Protein AF-A0A2P5KUD6-F1 (afdb_monomer_lite)

Secondary structure (DSSP, 8-state):
--------------------EEEEEEEEEESSHHHHHHHHHHHHHHHHHHTTPEEEEEEEEEEEESSSEEEEEEEEEE-

Structure (mmCIF, N/CA/C/O backbone):
data_AF-A0A2P5KUD6-F1
#
_entry.id   AF-A0A2P5KUD6-F1
#
loop_
_atom_site.group_PDB
_atom_site.id
_atom_site.type_symbol
_atom_site.label_atom_id
_atom_site.label_alt_id
_atom_site.label_comp_id
_atom_site.label_asym_id
_atom_site.label_entity_id
_atom_site.label_seq_id
_atom_site.pdbx_PDB_ins_code
_atom_site.Cartn_x
_atom_site.Cartn_y
_atom_site.Cartn_z
_atom_site.occupancy
_atom_site.B_iso_or_equiv
_atom_site.auth_seq_id
_atom_site.auth_comp_id
_atom_site.auth_asym_id
_atom_site.auth_atom_id
_atom_site.pdbx_PDB_model_num
ATOM 1 N N . MET A 1 1 ? -37.416 18.437 58.133 1.00 36.97 1 MET A N 1
ATOM 2 C CA . MET A 1 1 ? -37.710 17.791 56.832 1.00 36.97 1 MET A CA 1
ATOM 3 C C . MET A 1 1 ? -36.642 18.246 55.848 1.00 36.97 1 MET A C 1
ATOM 5 O O . MET A 1 1 ? -36.664 19.397 55.456 1.00 36.97 1 MET A O 1
ATOM 9 N N . ALA A 1 2 ? -35.508 17.553 55.748 1.00 41.25 2 ALA A N 1
ATOM 10 C CA . ALA A 1 2 ? -35.281 16.322 54.977 1.00 41.25 2 ALA A CA 1
ATOM 11 C C . ALA A 1 2 ? -35.356 16.557 53.457 1.00 41.25 2 ALA A C 1
ATOM 13 O O . ALA A 1 2 ? -36.448 16.648 52.912 1.00 41.25 2 ALA A O 1
ATOM 14 N N . ALA A 1 3 ? -34.191 16.608 52.802 1.00 42.66 3 ALA A N 1
ATOM 15 C CA . ALA A 1 3 ? -34.020 16.271 51.387 1.00 42.66 3 ALA A CA 1
ATOM 16 C C . ALA A 1 3 ? -32.536 15.955 51.116 1.00 42.66 3 ALA A C 1
ATOM 18 O O . ALA A 1 3 ? -31.751 16.805 50.701 1.00 42.66 3 ALA A O 1
ATOM 19 N N . ALA A 1 4 ? -32.148 14.714 51.410 1.00 49.66 4 ALA A N 1
ATOM 20 C CA . ALA A 1 4 ? -30.901 14.125 50.943 1.00 49.66 4 ALA A CA 1
ATOM 21 C C . ALA A 1 4 ? -31.007 13.898 49.428 1.00 49.66 4 ALA A C 1
ATOM 23 O O . ALA A 1 4 ? -31.879 13.159 48.980 1.00 49.66 4 ALA A O 1
ATOM 24 N N . SER A 1 5 ? -30.128 14.522 48.645 1.00 47.56 5 SER A N 1
ATOM 25 C CA . SER A 1 5 ? -29.991 14.244 47.211 1.00 47.56 5 SER A CA 1
ATOM 26 C C . SER A 1 5 ? -28.614 13.638 46.988 1.00 47.56 5 SER A C 1
ATOM 28 O O . SER A 1 5 ? -27.621 14.347 46.835 1.00 47.56 5 SER A O 1
ATOM 30 N N . ALA A 1 6 ? -28.550 12.310 47.064 1.00 49.34 6 ALA A N 1
ATOM 31 C CA . ALA A 1 6 ? -27.368 11.540 46.721 1.00 49.34 6 ALA A CA 1
ATOM 32 C C . ALA A 1 6 ? -27.072 11.740 45.230 1.00 49.34 6 ALA A C 1
ATOM 34 O O . ALA A 1 6 ? -27.722 11.151 44.368 1.00 49.34 6 ALA A O 1
ATOM 35 N N . ALA A 1 7 ? -26.095 12.592 44.927 1.00 51.09 7 ALA A N 1
ATOM 36 C CA . ALA A 1 7 ? -25.484 12.667 43.612 1.00 51.09 7 ALA A CA 1
ATOM 37 C C . ALA A 1 7 ? -24.673 11.381 43.395 1.00 51.09 7 ALA A C 1
ATOM 39 O O . ALA A 1 7 ? -23.468 11.326 43.636 1.00 51.09 7 ALA A O 1
ATOM 40 N N . THR A 1 8 ? -25.352 10.309 42.990 1.00 53.66 8 THR A N 1
ATOM 41 C CA . THR A 1 8 ? -24.711 9.121 42.435 1.00 53.66 8 THR A CA 1
ATOM 42 C C . THR A 1 8 ? -23.991 9.546 41.166 1.00 53.66 8 THR A C 1
ATOM 44 O O . THR A 1 8 ? -24.597 9.690 40.104 1.00 53.66 8 THR A O 1
ATOM 47 N N . GLY A 1 9 ? -22.690 9.798 41.301 1.00 47.03 9 GLY A N 1
ATOM 48 C CA . GLY A 1 9 ? -21.775 9.961 40.189 1.00 47.03 9 GLY A CA 1
ATOM 49 C C . GLY A 1 9 ? -21.795 8.693 39.350 1.00 47.03 9 GLY A C 1
ATOM 50 O O . GLY A 1 9 ? -21.097 7.727 39.646 1.00 47.03 9 GLY A O 1
ATOM 51 N N . ALA A 1 10 ? -22.599 8.697 38.290 1.00 46.44 10 ALA A N 1
ATOM 52 C CA . ALA A 1 10 ? -22.420 7.785 37.181 1.00 46.44 10 ALA A CA 1
ATOM 53 C C . ALA A 1 10 ? -21.122 8.200 36.483 1.00 46.44 10 ALA A C 1
ATOM 55 O O . ALA A 1 10 ? -21.119 8.974 35.525 1.00 46.44 10 ALA A O 1
ATOM 56 N N . ALA A 1 11 ? -19.995 7.721 37.011 1.00 50.81 11 ALA A N 1
ATOM 57 C CA . ALA A 1 11 ? -18.760 7.630 36.264 1.00 50.81 11 ALA A CA 1
ATOM 58 C C . ALA A 1 11 ? -19.058 6.707 35.083 1.00 50.81 11 ALA A C 1
ATOM 60 O O . ALA A 1 11 ? -18.980 5.483 35.184 1.00 50.81 11 ALA A O 1
ATOM 61 N N . VAL A 1 12 ? -19.488 7.304 33.973 1.00 53.94 12 VAL A N 1
ATOM 62 C CA . VAL A 1 12 ? -19.596 6.624 32.692 1.00 53.94 12 VAL A CA 1
ATOM 63 C C . VAL A 1 12 ? -18.161 6.297 32.314 1.00 53.94 12 VAL A C 1
ATOM 65 O O . VAL A 1 12 ? -17.458 7.095 31.694 1.00 53.94 12 VAL A O 1
ATOM 68 N N . ALA A 1 13 ? -17.682 5.141 32.770 1.00 50.56 13 ALA A N 1
ATOM 69 C CA . ALA A 1 13 ? -16.503 4.519 32.220 1.00 50.56 13 ALA A CA 1
ATOM 70 C C . ALA A 1 13 ? -16.824 4.329 30.740 1.00 50.56 13 ALA A C 1
ATOM 72 O O . ALA A 1 13 ? -17.535 3.401 30.355 1.00 50.56 13 ALA A O 1
ATOM 73 N N . LYS A 1 14 ? -16.369 5.273 29.908 1.00 48.72 14 LYS A N 1
ATOM 74 C CA . LYS A 1 14 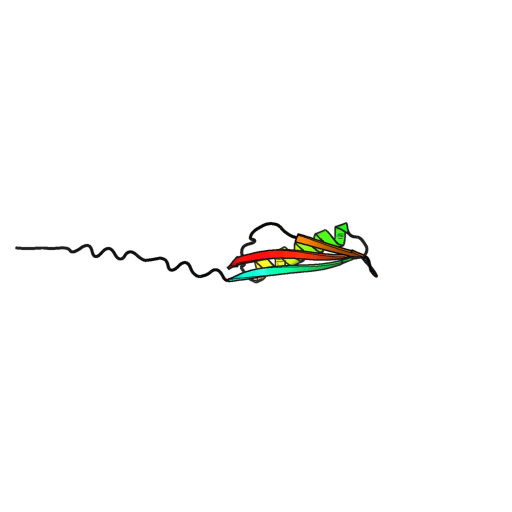? -16.255 5.077 28.471 1.00 48.72 14 LYS A CA 1
ATOM 75 C C . LYS A 1 14 ? -15.371 3.851 28.326 1.00 48.72 14 LYS A C 1
ATOM 77 O O . LYS A 1 14 ? -14.149 3.960 28.377 1.00 48.72 14 LYS A O 1
ATOM 82 N N . ALA A 1 15 ? -15.989 2.680 28.211 1.00 51.47 15 ALA A N 1
ATOM 83 C CA . ALA A 1 15 ? -15.333 1.507 27.692 1.00 51.47 15 ALA A CA 1
ATOM 84 C C . ALA A 1 15 ? -14.761 1.957 26.350 1.00 51.47 15 ALA A C 1
ATOM 86 O O . ALA A 1 15 ? -15.511 2.233 25.414 1.00 51.47 15 ALA A O 1
ATOM 87 N N . ALA A 1 16 ? -13.446 2.171 26.303 1.00 54.28 16 ALA A N 1
ATOM 88 C CA . ALA A 1 16 ? -12.756 2.458 25.067 1.00 54.28 16 ALA A CA 1
ATOM 89 C C . ALA A 1 16 ? -13.062 1.269 24.159 1.00 54.28 16 ALA A C 1
ATOM 91 O O . ALA A 1 16 ? -12.570 0.162 24.393 1.00 54.28 16 ALA A O 1
ATOM 92 N N . ALA A 1 17 ? -13.959 1.476 23.193 1.00 56.47 17 ALA A N 1
ATOM 93 C CA . ALA A 1 17 ? -14.196 0.522 22.132 1.00 56.47 17 ALA A CA 1
ATOM 94 C C . ALA A 1 17 ? -12.811 0.156 21.600 1.00 56.47 17 ALA A C 1
ATOM 96 O O . ALA A 1 17 ? -12.054 1.042 21.203 1.00 56.47 17 ALA A O 1
ATOM 97 N N . LYS A 1 18 ? -12.432 -1.122 21.717 1.00 55.56 18 LYS A N 1
ATOM 98 C CA . LYS A 1 18 ? -11.165 -1.617 21.181 1.00 55.56 18 LYS A CA 1
ATOM 99 C C . LYS A 1 18 ? -11.230 -1.377 19.685 1.00 55.56 18 LYS A C 1
ATOM 101 O O . LYS A 1 18 ? -11.856 -2.158 18.967 1.00 55.56 18 LYS A O 1
ATOM 106 N N . SER A 1 19 ? -10.648 -0.267 19.255 1.00 63.38 19 SER A N 1
ATOM 107 C CA . SER A 1 19 ? -10.626 0.120 17.864 1.00 63.38 19 SER A CA 1
ATOM 108 C C . SER A 1 19 ? -9.935 -0.998 17.103 1.00 63.38 19 SER A C 1
ATOM 110 O O . SER A 1 19 ? -8.788 -1.365 17.384 1.00 63.38 19 SER A O 1
ATOM 112 N N . LYS A 1 20 ? -10.681 -1.656 16.213 1.00 80.88 20 LYS A N 1
ATOM 113 C CA . LYS A 1 20 ? -10.161 -2.794 15.454 1.00 80.88 20 LYS A CA 1
ATOM 114 C C . LYS A 1 20 ? -9.228 -2.221 14.399 1.00 80.88 20 LYS A C 1
ATOM 116 O O . LYS A 1 20 ? -9.656 -1.829 13.320 1.00 80.88 20 LYS A O 1
ATOM 121 N N . CYS A 1 21 ? -7.955 -2.110 14.758 1.00 87.94 21 CYS A N 1
ATOM 122 C CA . CYS A 1 21 ? -6.920 -1.660 13.847 1.00 87.94 21 CYS A CA 1
ATOM 123 C C . CYS A 1 21 ? -6.548 -2.786 12.883 1.00 87.94 21 CYS A C 1
ATOM 125 O O . CYS A 1 21 ? -6.085 -3.844 13.310 1.00 87.94 21 CYS A O 1
ATOM 127 N N . VAL A 1 22 ? -6.688 -2.529 11.592 1.00 90.56 22 VAL A N 1
ATOM 128 C CA . VAL A 1 22 ? -6.283 -3.415 10.501 1.00 90.56 22 VAL A CA 1
ATOM 129 C C . VAL A 1 22 ? -5.110 -2.805 9.739 1.00 90.56 22 VAL A C 1
ATOM 131 O O . VAL A 1 22 ? -4.811 -1.618 9.870 1.00 90.56 22 VAL A O 1
ATOM 134 N N . MET A 1 23 ? -4.413 -3.619 8.952 1.00 92.25 23 MET A N 1
ATOM 135 C CA . MET A 1 23 ? -3.448 -3.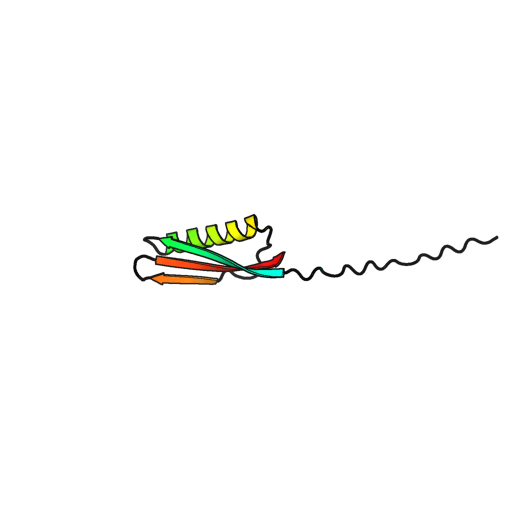112 7.977 1.00 92.25 23 MET A CA 1
ATOM 136 C C . MET A 1 23 ? -4.178 -2.891 6.658 1.00 92.25 23 MET A C 1
ATOM 138 O O . MET A 1 23 ? -4.418 -3.843 5.919 1.00 92.25 23 MET A O 1
ATOM 142 N N . ALA A 1 24 ? -4.551 -1.641 6.397 1.00 92.62 24 ALA A N 1
ATOM 143 C CA . ALA A 1 24 ? -5.077 -1.220 5.110 1.00 92.62 24 ALA A CA 1
ATOM 144 C C . ALA A 1 24 ? -3.969 -1.315 4.052 1.00 92.62 24 ALA A C 1
ATOM 146 O O . ALA A 1 24 ? -2.790 -1.083 4.342 1.00 92.62 24 ALA A O 1
ATOM 147 N N . GLY A 1 25 ? -4.352 -1.681 2.836 1.00 93.25 25 GLY A N 1
ATOM 148 C CA . GLY A 1 25 ? -3.469 -1.902 1.706 1.00 93.25 25 GLY A CA 1
ATOM 149 C C . GLY A 1 25 ? -4.091 -1.382 0.416 1.00 93.25 25 GLY A C 1
ATOM 150 O O . GLY A 1 25 ? -5.257 -1.645 0.138 1.00 93.25 25 GLY A O 1
ATOM 151 N N . GLY A 1 26 ? -3.300 -0.665 -0.371 1.00 93.06 26 GLY A N 1
ATOM 152 C CA . GLY A 1 26 ? -3.595 -0.335 -1.758 1.00 93.06 26 GLY A CA 1
ATOM 153 C C . GLY A 1 26 ? -2.465 -0.827 -2.645 1.00 93.06 26 GLY A C 1
ATOM 154 O O . GLY A 1 26 ? -1.299 -0.716 -2.274 1.00 93.06 26 GLY A O 1
ATOM 155 N N . GLU A 1 27 ? -2.794 -1.375 -3.803 1.00 92.56 27 GLU A N 1
ATOM 156 C CA . GLU A 1 27 ? -1.811 -1.883 -4.753 1.00 92.56 27 GLU A CA 1
ATOM 157 C C . GLU A 1 27 ? -2.095 -1.364 -6.158 1.00 92.56 27 GLU A C 1
ATOM 159 O O . GLU A 1 27 ? -3.238 -1.051 -6.498 1.00 92.56 27 GLU A O 1
ATOM 164 N N . ALA A 1 28 ? -1.040 -1.215 -6.951 1.00 92.38 28 ALA A N 1
ATOM 165 C CA . ALA A 1 28 ? -1.134 -0.808 -8.342 1.00 92.38 28 ALA A CA 1
ATOM 166 C C . ALA A 1 28 ? 0.063 -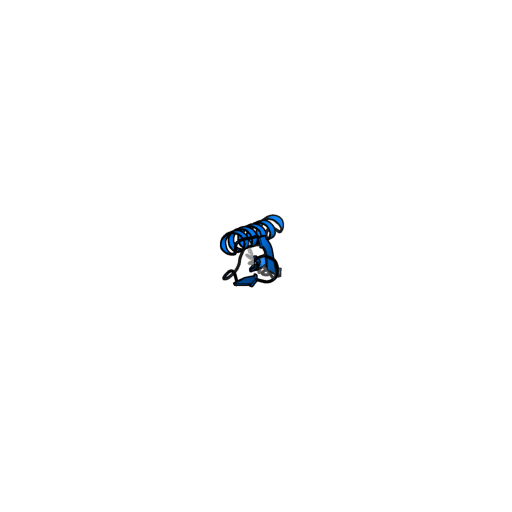1.334 -9.137 1.00 92.38 28 ALA A C 1
ATOM 168 O O . ALA A 1 28 ? 1.206 -1.220 -8.691 1.00 92.38 28 ALA A O 1
ATOM 169 N N . THR A 1 29 ? -0.200 -1.855 -10.335 1.00 92.12 29 THR A N 1
ATOM 170 C CA . THR A 1 29 ? 0.829 -2.250 -11.307 1.00 92.12 29 THR A CA 1
ATOM 171 C C . THR A 1 29 ? 0.785 -1.296 -12.486 1.00 92.12 29 THR A C 1
ATOM 173 O O . THR A 1 29 ? -0.222 -1.250 -13.187 1.00 92.12 29 THR A O 1
ATOM 176 N N . MET A 1 30 ? 1.859 -0.541 -12.710 1.00 88.69 30 MET A N 1
ATOM 177 C CA . MET A 1 30 ? 1.951 0.444 -13.794 1.00 88.69 30 MET A CA 1
ATOM 178 C C . MET A 1 30 ? 3.271 0.313 -14.559 1.00 88.69 30 MET A C 1
ATOM 180 O O . MET A 1 30 ? 4.187 -0.382 -14.132 1.00 88.69 30 MET A O 1
ATOM 184 N N . ILE A 1 31 ? 3.377 0.999 -15.701 1.00 88.81 31 ILE A N 1
ATOM 185 C CA . ILE A 1 31 ? 4.598 1.006 -16.529 1.00 88.81 31 ILE A CA 1
ATOM 186 C C . ILE A 1 31 ? 5.754 1.722 -15.814 1.00 88.81 31 ILE A C 1
ATOM 188 O O . ILE A 1 31 ? 6.910 1.352 -15.993 1.00 88.81 31 ILE A O 1
ATOM 192 N N . THR A 1 32 ? 5.446 2.731 -14.994 1.00 88.00 32 THR A N 1
ATOM 193 C CA . THR A 1 32 ? 6.440 3.506 -14.246 1.00 88.00 32 THR A CA 1
ATOM 194 C C . THR A 1 32 ? 6.218 3.401 -12.743 1.00 88.00 32 THR A C 1
ATOM 196 O O . THR A 1 32 ? 5.086 3.316 -12.257 1.00 88.00 32 THR A O 1
ATOM 199 N N . GLU A 1 33 ? 7.320 3.447 -11.997 1.00 88.69 33 GLU A N 1
ATOM 200 C CA . GLU A 1 33 ? 7.308 3.307 -10.543 1.00 88.69 33 GLU A CA 1
ATOM 201 C C . GLU A 1 33 ? 6.569 4.447 -9.840 1.00 88.69 33 GLU A C 1
ATOM 203 O O . GLU A 1 33 ? 5.775 4.195 -8.936 1.00 88.69 33 GLU A O 1
ATOM 208 N N . ASP A 1 34 ? 6.771 5.695 -10.258 1.00 89.88 34 ASP A N 1
ATOM 209 C CA . ASP A 1 34 ? 6.120 6.842 -9.616 1.00 89.88 34 ASP A CA 1
ATOM 210 C C . ASP A 1 34 ? 4.602 6.827 -9.797 1.00 89.88 34 ASP A C 1
ATOM 212 O O . ASP A 1 34 ? 3.856 7.127 -8.860 1.00 89.88 34 ASP A O 1
ATOM 216 N N . LEU A 1 35 ? 4.131 6.394 -10.968 1.00 89.25 35 LEU A N 1
ATOM 217 C CA . LEU A 1 35 ? 2.704 6.237 -11.219 1.00 89.25 35 LEU A CA 1
ATOM 218 C C . LEU A 1 35 ? 2.126 5.081 -10.394 1.00 89.25 35 LEU A C 1
ATOM 220 O O . LEU A 1 35 ? 1.069 5.239 -9.780 1.00 89.25 35 LEU A O 1
ATOM 224 N N . ALA A 1 36 ? 2.843 3.956 -10.308 1.00 92.12 36 ALA A N 1
ATOM 225 C CA . ALA A 1 36 ? 2.460 2.831 -9.457 1.00 92.12 36 ALA A CA 1
ATOM 226 C C . ALA A 1 36 ? 2.387 3.240 -7.975 1.00 92.12 36 ALA A C 1
ATOM 228 O O . ALA A 1 36 ? 1.406 2.936 -7.299 1.00 92.12 36 ALA A O 1
ATOM 229 N N . LYS A 1 37 ? 3.365 4.000 -7.466 1.00 93.94 37 LYS A N 1
ATOM 230 C CA . LYS A 1 37 ? 3.365 4.536 -6.093 1.00 93.94 37 LYS A CA 1
ATOM 231 C C . LYS A 1 37 ? 2.185 5.466 -5.837 1.00 93.94 37 LYS A C 1
ATOM 233 O O . LYS A 1 37 ? 1.547 5.368 -4.786 1.00 93.94 37 LYS A O 1
ATOM 238 N N . PHE A 1 38 ? 1.907 6.380 -6.766 1.00 94.06 38 PHE A N 1
ATOM 239 C CA . PHE A 1 38 ? 0.804 7.328 -6.636 1.00 94.06 38 PHE A CA 1
ATOM 240 C C . PHE A 1 38 ? -0.541 6.600 -6.588 1.00 94.06 38 PHE A C 1
ATOM 242 O O . PHE A 1 38 ? -1.343 6.833 -5.683 1.00 94.06 38 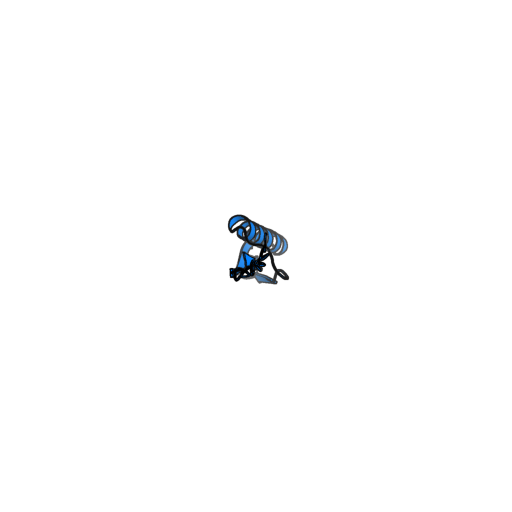PHE A O 1
ATOM 249 N N . MET A 1 39 ? -0.758 5.656 -7.505 1.00 94.19 39 MET A N 1
ATOM 250 C CA . MET A 1 39 ? -1.988 4.871 -7.556 1.00 94.19 39 MET A CA 1
ATOM 251 C C . MET A 1 39 ? -2.139 3.934 -6.356 1.00 94.19 39 MET A C 1
ATOM 253 O O . MET A 1 39 ? -3.228 3.866 -5.792 1.00 94.19 39 MET A O 1
ATOM 257 N N . ALA A 1 40 ? -1.065 3.285 -5.898 1.00 95.12 40 ALA A N 1
ATOM 258 C CA . ALA A 1 40 ? -1.094 2.453 -4.696 1.00 95.12 40 ALA A CA 1
ATOM 259 C C . ALA A 1 40 ? -1.473 3.273 -3.447 1.00 95.12 40 ALA A C 1
ATOM 261 O O . ALA A 1 40 ? -2.301 2.843 -2.642 1.00 95.12 40 ALA A O 1
ATOM 262 N N . ASN A 1 41 ? -0.946 4.497 -3.312 1.00 94.69 41 ASN A N 1
ATOM 263 C CA . ASN A 1 41 ? -1.353 5.431 -2.256 1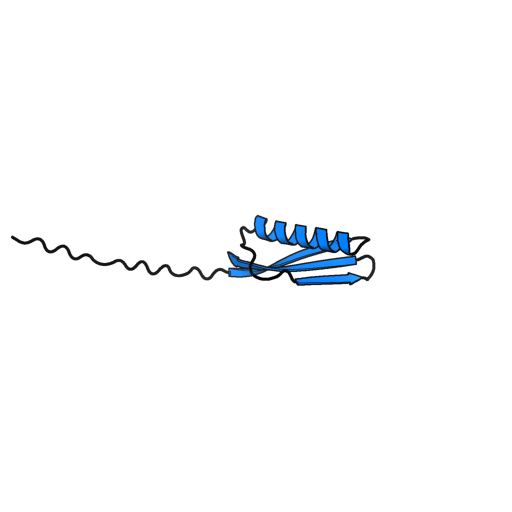.00 94.69 41 ASN A CA 1
ATOM 264 C C . ASN A 1 41 ? -2.814 5.880 -2.388 1.00 94.69 41 ASN A C 1
ATOM 266 O O . ASN A 1 41 ? -3.523 5.994 -1.386 1.00 94.69 41 ASN A O 1
ATOM 270 N N . ALA A 1 42 ? -3.280 6.154 -3.605 1.00 95.31 42 ALA A N 1
ATOM 271 C CA . ALA A 1 42 ? -4.670 6.524 -3.842 1.00 95.31 42 ALA A CA 1
ATOM 272 C C . ALA A 1 42 ? -5.617 5.370 -3.470 1.00 95.31 42 ALA A C 1
ATOM 274 O O . ALA A 1 42 ? -6.593 5.586 -2.754 1.00 95.31 42 ALA A O 1
ATOM 275 N N . ALA A 1 43 ? -5.286 4.140 -3.874 1.00 94.81 43 ALA A N 1
ATOM 276 C CA . ALA A 1 43 ? -6.022 2.928 -3.528 1.00 94.81 43 ALA A CA 1
ATOM 277 C C . ALA A 1 43 ? -6.081 2.710 -2.008 1.00 94.81 43 ALA A C 1
ATOM 279 O O . ALA A 1 43 ? -7.158 2.461 -1.469 1.00 94.81 43 ALA A O 1
ATOM 280 N N . LEU A 1 44 ? -4.961 2.902 -1.304 1.00 94.81 44 LEU A N 1
ATOM 281 C CA . LEU A 1 44 ? -4.904 2.830 0.157 1.00 94.81 44 LEU A CA 1
ATOM 282 C C . LEU A 1 44 ? -5.849 3.854 0.807 1.00 94.81 44 LEU A C 1
ATOM 284 O O . LEU A 1 44 ? -6.663 3.500 1.658 1.00 94.81 44 LEU A O 1
ATOM 288 N N . ASN A 1 45 ? -5.784 5.118 0.384 1.00 94.25 45 ASN A N 1
ATOM 289 C CA . ASN A 1 45 ? -6.649 6.174 0.915 1.00 94.25 45 ASN A CA 1
ATOM 290 C C . ASN A 1 45 ? -8.131 5.912 0.626 1.00 94.25 45 ASN A C 1
ATOM 292 O O . ASN A 1 45 ? -8.980 6.158 1.484 1.00 94.25 45 ASN A O 1
ATOM 296 N N . ASN A 1 46 ? -8.449 5.398 -0.560 1.00 94.50 46 ASN A N 1
ATOM 297 C CA . ASN A 1 46 ? -9.810 5.026 -0.926 1.00 94.50 46 ASN A CA 1
ATOM 298 C C . ASN A 1 46 ? -10.320 3.870 -0.067 1.00 94.50 46 ASN A C 1
ATOM 300 O O . ASN A 1 46 ? -11.440 3.943 0.429 1.00 94.50 46 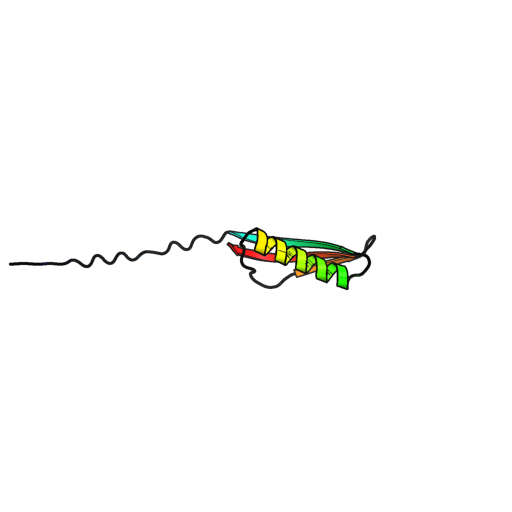ASN A O 1
ATOM 304 N N . GLN A 1 47 ? -9.497 2.850 0.183 1.00 91.06 47 GLN A N 1
ATOM 305 C CA . GLN A 1 47 ? -9.862 1.736 1.055 1.00 91.06 47 GLN A CA 1
ATOM 306 C C . GLN A 1 47 ? -10.128 2.209 2.492 1.00 91.06 47 GLN A C 1
ATOM 308 O O . GLN A 1 47 ? -11.134 1.823 3.087 1.00 91.06 47 GLN A O 1
ATOM 313 N N . ILE A 1 48 ? -9.263 3.070 3.038 1.00 93.00 48 ILE A N 1
ATOM 314 C CA . ILE A 1 48 ? -9.423 3.644 4.382 1.00 93.00 48 ILE A CA 1
ATOM 315 C C . ILE A 1 48 ? -10.743 4.419 4.478 1.00 93.00 48 ILE A C 1
ATOM 317 O O . ILE A 1 48 ? -11.525 4.182 5.399 1.00 93.00 48 ILE A O 1
ATOM 321 N N . LYS A 1 49 ? -11.030 5.290 3.502 1.00 92.81 49 LYS A N 1
ATOM 322 C CA . LYS A 1 49 ? -12.274 6.074 3.458 1.00 92.81 49 LYS A CA 1
ATOM 323 C C . LYS A 1 49 ? -13.513 5.193 3.293 1.00 92.81 49 LYS A C 1
ATOM 325 O O . LYS A 1 49 ? -14.477 5.376 4.028 1.00 92.81 49 LYS A O 1
ATOM 330 N N . ALA A 1 50 ? -13.480 4.222 2.381 1.00 92.75 50 ALA A N 1
ATOM 331 C CA . ALA A 1 50 ? -14.605 3.326 2.107 1.00 92.75 50 ALA A CA 1
ATOM 332 C C . ALA A 1 50 ? -15.007 2.493 3.334 1.00 92.75 50 ALA A C 1
ATOM 334 O O . ALA A 1 50 ? -16.185 2.215 3.535 1.00 92.75 50 ALA A O 1
ATOM 335 N N . ASN A 1 51 ? -14.040 2.139 4.184 1.00 89.75 51 ASN A N 1
ATOM 336 C CA . ASN A 1 51 ? -14.287 1.382 5.409 1.00 89.75 51 ASN A CA 1
ATOM 337 C C . ASN A 1 51 ? -14.473 2.263 6.658 1.00 89.75 51 ASN A C 1
ATOM 339 O O . ASN A 1 51 ? -14.549 1.734 7.766 1.00 89.75 51 ASN A O 1
ATOM 343 N N . ASN A 1 52 ? -14.549 3.592 6.503 1.00 90.50 52 ASN A N 1
ATOM 344 C CA . ASN A 1 52 ? -14.604 4.558 7.609 1.00 90.50 52 ASN A CA 1
ATOM 345 C C . ASN A 1 52 ? -13.467 4.377 8.633 1.00 90.50 52 ASN A C 1
ATOM 347 O O . ASN A 1 52 ? -13.629 4.652 9.823 1.00 90.50 52 ASN A O 1
ATOM 351 N N . TRP A 1 53 ? -12.305 3.902 8.184 1.00 91.50 53 TRP A N 1
ATOM 352 C CA . TRP A 1 53 ? -11.134 3.777 9.038 1.00 91.50 53 TRP A CA 1
ATOM 353 C C . TRP A 1 53 ? -10.409 5.117 9.150 1.00 91.50 53 TRP A C 1
ATOM 355 O O . TRP A 1 53 ? -10.418 5.949 8.244 1.00 91.50 53 TRP A O 1
ATOM 365 N N . LYS A 1 54 ? -9.715 5.311 10.266 1.00 90.56 54 LYS A N 1
ATOM 366 C CA . LYS A 1 54 ? -8.762 6.398 10.468 1.00 90.56 54 LYS A CA 1
ATOM 367 C C . LYS A 1 54 ? -7.355 5.884 10.246 1.00 90.56 54 LYS A C 1
ATOM 369 O O . LYS A 1 54 ? -6.932 4.917 10.878 1.00 90.56 54 LYS A O 1
ATOM 374 N N . ALA A 1 55 ? -6.632 6.557 9.363 1.00 91.12 55 ALA A N 1
ATOM 375 C CA . ALA A 1 55 ? -5.233 6.281 9.095 1.00 91.12 55 ALA A CA 1
ATOM 376 C C . ALA A 1 55 ? -4.391 6.463 10.375 1.00 91.12 55 ALA A C 1
ATOM 378 O O . ALA A 1 55 ? -4.568 7.427 11.121 1.00 91.12 55 ALA A O 1
ATOM 379 N N . SER A 1 56 ? -3.492 5.521 10.648 1.00 89.69 56 SER A N 1
ATOM 380 C CA . SER A 1 56 ? -2.663 5.472 11.849 1.00 89.69 56 SER A CA 1
ATOM 381 C C . SER A 1 56 ? -1.230 5.076 11.483 1.00 89.69 56 SER A C 1
ATOM 383 O O . SER A 1 56 ? -0.980 4.036 10.876 1.00 89.69 56 SER A O 1
ATOM 385 N N . GLY A 1 57 ? -0.264 5.911 11.862 1.00 87.50 57 GLY A N 1
ATOM 386 C CA . GLY A 1 57 ? 1.152 5.684 11.563 1.00 87.50 57 GLY A CA 1
ATOM 387 C C . GLY A 1 57 ? 1.535 5.956 10.105 1.00 87.50 57 GLY A C 1
ATOM 388 O O . GLY A 1 57 ? 0.757 6.510 9.332 1.00 87.50 57 GLY A O 1
ATOM 389 N N . ALA A 1 58 ? 2.767 5.593 9.748 1.00 91.25 58 ALA A N 1
ATOM 390 C CA . ALA A 1 58 ? 3.338 5.859 8.429 1.00 91.25 58 ALA A CA 1
ATOM 391 C C . ALA A 1 58 ? 2.880 4.846 7.367 1.00 91.25 58 ALA A C 1
ATOM 393 O O . ALA A 1 58 ? 2.663 3.668 7.665 1.00 91.25 58 ALA A O 1
ATOM 394 N N . VAL A 1 59 ? 2.795 5.302 6.114 1.00 93.69 59 VAL A N 1
ATOM 395 C CA . VAL A 1 59 ? 2.590 4.435 4.948 1.00 93.69 59 VAL A CA 1
ATOM 396 C C . VAL A 1 59 ? 3.897 3.709 4.630 1.00 93.69 59 VAL A C 1
ATOM 398 O O . VAL A 1 59 ? 4.932 4.338 4.419 1.00 93.69 59 VAL A O 1
ATOM 401 N N . LYS A 1 60 ? 3.852 2.380 4.563 1.00 94.31 60 LYS A N 1
ATOM 402 C CA . LYS A 1 60 ? 4.929 1.544 4.032 1.00 94.31 60 LYS A CA 1
ATOM 403 C C . LYS A 1 60 ? 4.665 1.262 2.562 1.00 94.31 60 LYS A C 1
ATOM 405 O O . LYS A 1 60 ? 3.671 0.621 2.237 1.00 94.31 60 LYS A O 1
ATOM 410 N N . MET A 1 61 ? 5.562 1.720 1.699 1.00 94.94 61 MET A N 1
ATOM 411 C CA . MET A 1 61 ? 5.518 1.444 0.266 1.00 94.94 61 MET A CA 1
ATOM 412 C C . MET A 1 61 ? 6.502 0.326 -0.074 1.00 94.94 61 MET A C 1
ATOM 414 O O . MET A 1 61 ? 7.631 0.314 0.413 1.00 94.94 61 MET A O 1
ATOM 418 N N . THR A 1 62 ? 6.091 -0.621 -0.904 1.00 93.50 62 THR A N 1
ATOM 419 C CA . THR A 1 62 ? 6.965 -1.675 -1.424 1.00 93.50 62 THR A CA 1
ATOM 420 C C . THR A 1 62 ? 6.707 -1.828 -2.908 1.00 93.50 62 THR A C 1
ATOM 422 O O . THR A 1 62 ? 5.588 -2.151 -3.288 1.00 93.50 62 THR A O 1
ATOM 425 N N . CYS A 1 63 ? 7.731 -1.606 -3.726 1.00 92.12 63 CYS A N 1
ATOM 426 C CA . CYS A 1 63 ? 7.648 -1.756 -5.173 1.00 92.12 63 CYS A CA 1
ATOM 427 C C . CYS A 1 63 ? 8.496 -2.944 -5.627 1.00 92.12 63 CYS A C 1
ATOM 429 O O . CYS A 1 63 ? 9.580 -3.186 -5.095 1.00 92.12 63 CYS A O 1
ATOM 431 N N . LYS A 1 64 ? 7.972 -3.703 -6.584 1.00 90.62 64 LYS A N 1
ATOM 432 C CA . LYS A 1 64 ? 8.637 -4.814 -7.254 1.00 90.62 64 LYS A CA 1
ATOM 433 C C . LYS A 1 64 ? 8.580 -4.576 -8.754 1.00 90.62 64 LYS A C 1
ATOM 435 O O . LYS A 1 64 ? 7.523 -4.242 -9.289 1.00 90.62 64 LYS A O 1
ATOM 440 N N . THR A 1 65 ? 9.713 -4.772 -9.410 1.00 84.12 65 THR A N 1
ATOM 441 C CA . THR A 1 65 ? 9.854 -4.590 -10.853 1.00 84.12 65 THR A CA 1
ATOM 442 C C . THR A 1 65 ? 10.027 -5.968 -11.471 1.00 84.12 65 THR A C 1
ATOM 444 O O . THR A 1 65 ? 11.106 -6.544 -11.389 1.00 84.12 65 THR A O 1
ATOM 447 N N . GLU A 1 66 ? 8.944 -6.521 -12.017 1.00 73.19 66 GLU A N 1
ATOM 448 C CA . GLU A 1 66 ? 8.947 -7.842 -12.663 1.00 73.19 66 GLU A CA 1
ATOM 449 C C . GLU A 1 66 ? 8.566 -7.694 -14.143 1.00 73.19 66 GLU A C 1
ATOM 451 O O . GLU A 1 66 ? 9.438 -7.666 -15.005 1.00 73.19 66 GLU A O 1
ATOM 456 N N . LEU A 1 67 ? 7.277 -7.511 -14.439 1.00 67.00 67 LEU A N 1
ATOM 457 C CA . LEU A 1 67 ? 6.741 -7.205 -15.772 1.00 67.00 67 LEU A CA 1
ATOM 458 C C . LEU A 1 67 ? 5.843 -5.965 -15.655 1.00 67.00 67 LEU A C 1
ATOM 460 O O . LEU A 1 67 ? 4.617 -6.053 -15.632 1.00 67.00 67 LEU A O 1
ATOM 464 N N . GLY A 1 68 ? 6.488 -4.812 -15.477 1.00 75.50 68 GLY A N 1
ATOM 465 C CA . GLY A 1 68 ? 5.880 -3.585 -14.957 1.00 75.50 68 GLY A CA 1
ATOM 466 C C . GLY A 1 68 ? 6.260 -3.348 -13.493 1.00 75.50 68 GLY A C 1
ATOM 467 O O . GLY A 1 68 ? 6.802 -4.229 -12.818 1.00 75.50 68 GLY A O 1
ATOM 468 N N . THR A 1 69 ? 6.013 -2.139 -12.998 1.00 87.69 69 THR A N 1
ATOM 469 C CA . THR A 1 69 ? 6.259 -1.786 -11.603 1.00 87.69 69 THR A CA 1
ATOM 470 C C . THR A 1 69 ? 4.995 -2.003 -10.786 1.00 87.69 69 THR A C 1
ATOM 472 O O . THR A 1 69 ? 4.027 -1.252 -10.900 1.00 87.69 69 THR A O 1
ATOM 475 N N . HIS A 1 70 ? 5.007 -3.035 -9.947 1.00 92.06 70 HIS A N 1
ATOM 476 C CA . HIS A 1 70 ? 3.955 -3.306 -8.978 1.00 92.06 70 HIS A CA 1
ATOM 477 C C . HIS A 1 70 ? 4.321 -2.691 -7.631 1.00 92.06 70 HIS A C 1
ATOM 479 O O . HIS A 1 70 ? 5.305 -3.093 -7.014 1.00 92.06 70 HIS A O 1
ATOM 485 N N . CYS A 1 71 ? 3.527 -1.738 -7.155 1.00 94.31 71 CYS A N 1
ATOM 486 C CA . CYS A 1 71 ? 3.708 -1.108 -5.855 1.00 94.31 71 CYS A CA 1
ATOM 487 C C . CYS A 1 71 ? 2.539 -1.419 -4.924 1.00 94.31 71 CYS A C 1
ATOM 489 O O . CYS A 1 71 ? 1.377 -1.364 -5.318 1.00 94.31 71 CYS A O 1
ATOM 491 N N . VAL A 1 72 ? 2.861 -1.679 -3.660 1.00 94.81 72 VAL A N 1
ATOM 492 C CA . VAL A 1 72 ? 1.908 -1.921 -2.577 1.00 94.81 72 VAL A CA 1
ATOM 493 C C . VAL A 1 72 ? 2.157 -0.903 -1.469 1.00 94.81 72 VAL A C 1
ATOM 495 O O . VAL A 1 72 ? 3.232 -0.871 -0.867 1.00 94.81 72 VAL A O 1
ATOM 498 N N . ALA A 1 73 ? 1.150 -0.089 -1.182 1.00 95.81 73 ALA A N 1
ATOM 499 C CA . ALA A 1 73 ? 1.097 0.846 -0.070 1.00 95.81 73 ALA A CA 1
ATOM 500 C C . ALA A 1 73 ? 0.331 0.202 1.086 1.00 95.81 73 ALA A C 1
ATOM 502 O O . ALA A 1 73 ? -0.806 -0.226 0.911 1.00 95.81 73 ALA A O 1
ATOM 503 N N . ARG A 1 74 ? 0.920 0.139 2.281 1.00 94.88 74 ARG A N 1
ATOM 504 C CA . ARG A 1 74 ? 0.266 -0.386 3.486 1.00 94.88 74 ARG A CA 1
ATOM 505 C C . ARG A 1 74 ? 0.314 0.624 4.612 1.00 94.88 74 ARG A C 1
ATOM 507 O O . ARG A 1 74 ? 1.362 1.205 4.876 1.00 94.88 74 ARG A O 1
ATOM 514 N N . GLN A 1 75 ? -0.786 0.784 5.328 1.00 94.81 75 GLN A N 1
ATOM 515 C CA . GLN A 1 75 ? -0.842 1.634 6.510 1.00 94.81 75 GLN A CA 1
ATOM 516 C C . GLN A 1 75 ? -1.787 1.031 7.537 1.00 94.81 75 GLN A C 1
ATOM 518 O O . GLN A 1 75 ? -2.790 0.406 7.195 1.00 94.81 75 GLN A O 1
ATOM 523 N N . ARG A 1 76 ? -1.476 1.217 8.820 1.00 92.44 76 ARG A N 1
ATOM 524 C CA . ARG A 1 76 ? -2.402 0.818 9.874 1.00 92.44 76 ARG A CA 1
ATOM 525 C C . ARG A 1 76 ? -3.612 1.745 9.825 1.00 92.44 76 ARG A C 1
ATOM 527 O O . ARG A 1 76 ? -3.463 2.954 9.691 1.00 92.44 76 ARG A O 1
ATOM 534 N N . ALA A 1 77 ? -4.807 1.196 9.936 1.00 92.31 77 ALA A N 1
ATOM 535 C CA . ALA A 1 77 ? -6.034 1.969 9.947 1.00 92.31 77 ALA A CA 1
ATOM 536 C C . ALA A 1 77 ? -6.963 1.415 11.027 1.00 92.31 77 ALA A C 1
ATOM 538 O O . ALA A 1 77 ? -7.085 0.202 11.169 1.00 92.31 77 ALA A O 1
ATOM 539 N N . CYS A 1 78 ? -7.564 2.288 11.826 1.00 88.62 78 CYS A N 1
ATOM 540 C CA . CYS A 1 78 ? -8.377 1.911 12.978 1.00 88.62 78 CYS A CA 1
ATOM 541 C C . CYS A 1 78 ? -9.767 2.538 12.867 1.00 88.62 78 CYS A C 1
ATOM 543 O O . CYS A 1 78 ? -9.881 3.707 12.509 1.00 88.62 78 CYS A O 1
ATOM 545 N N . ASN A 1 79 ? -10.800 1.763 13.182 1.00 79.31 79 ASN A N 1
ATOM 546 C CA . ASN A 1 79 ? -12.162 2.240 13.443 1.00 79.31 79 ASN A CA 1
ATOM 547 C C . ASN A 1 79 ? -12.291 2.525 14.937 1.00 79.31 79 ASN A C 1
ATOM 549 O O . ASN A 1 79 ? -12.084 1.543 15.687 1.00 79.31 79 ASN A O 1
#

pLDDT: mean 80.85, std 18.19, range [36.97, 95.81]

Foldseek 3Di:
DDDDDPPPPPPVPPPPPPWPKDKQKFKAFAQDQVVRVVRRVVRSVCRCVVVVWAFDDDWDWDWDDDPGIMIMTITITTD

Radius of gyration: 22.68 Å; chains: 1; bounding box: 48×26×73 Å

Sequence (79 aa):
MAAASAATGAAVAKAAAKSKCVMAGGEATMITEDLAKFMANAALNNQIKANNWKASGAVKMTCKTELGTHCVARQRACN